Protein AF-A0A438JA69-F1 (afdb_monomer)

Nearest PDB structures (foldseek):
  9dix-assembly1_F  TM=6.150E-01  e=1.681E+00  Human betaherpesvirus 5
  8r55-assembly1_J  TM=4.412E-01  e=2.160E+00  Bacillus subtilis
  1cid-assembly1_A  TM=4.870E-01  e=4.580E+00  Rattus norvegicus

InterPro domains:
  IPR008672 Spindle assembly checkpoint component Mad1 [PTHR23168] (1-54)

Radius of gyration: 13.46 Å; Cα contacts (8 Å, |Δi|>4): 65; chains: 1; bounding box: 27×21×36 Å

Secondary structure (DSSP, 8-state):
-----TT----EEEEEE-TT-SSTT-EEEEEEETTEEEEEP-TTTTSHHHHTT--

Sequence (55 aa):
MDDHQPNGIPVTRFTLQSIYAQSDDEKLEFEYESGNTNILANAYTSQPEISQQAV

Organism: Vitis vinifera (NCBI:txid29760)

pLDDT: mean 79.6, std 13.3, range [47.31, 92.06]

Mean predicted aligned error: 8.56 Å

Solvent-accessible surface area (backbone atoms only — not comparable to full-atom values): 3651 Å² total; per-residue (Å²): 139,81,87,79,67,95,73,88,70,78,70,47,79,46,76,50,63,57,95,77,47,92,46,93,65,48,42,50,37,32,39,38,45,94,89,44,76,44,76,50,86,47,82,44,43,65,33,72,86,47,44,72,69,73,122

Foldseek 3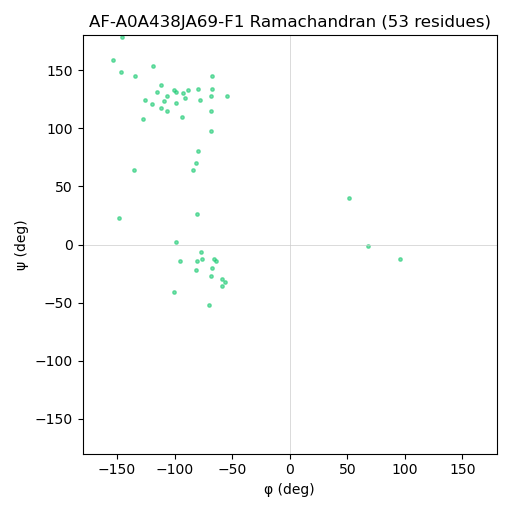Di:
DDPCPPDPWDKDKDKAADPPDPDPQQIWIWIDTPNDIGTDDDPNCPPPVNVVVRD

Structure (mmCIF, N/CA/C/O backbone):
data_AF-A0A438JA69-F1
#
_entry.id   AF-A0A438JA69-F1
#
loop_
_atom_site.group_PDB
_atom_site.id
_atom_site.type_symbol
_atom_site.label_atom_id
_atom_site.label_alt_id
_atom_site.label_comp_id
_atom_site.label_asym_id
_atom_site.label_entity_id
_atom_site.label_seq_id
_atom_site.pdbx_PDB_ins_code
_atom_site.Cartn_x
_atom_site.Cartn_y
_atom_site.Cartn_z
_atom_site.occupancy
_atom_site.B_iso_or_equiv
_atom_site.auth_seq_id
_atom_site.auth_comp_id
_atom_site.auth_asym_id
_atom_site.auth_atom_id
_atom_site.pdbx_PDB_model_num
ATOM 1 N N . MET A 1 1 ? -7.306 -2.185 -23.974 1.00 52.19 1 MET A N 1
ATOM 2 C CA . MET A 1 1 ? -6.353 -2.372 -22.859 1.00 52.19 1 MET A CA 1
ATOM 3 C C . MET A 1 1 ? -5.071 -1.855 -23.439 1.00 52.19 1 MET A C 1
ATOM 5 O O 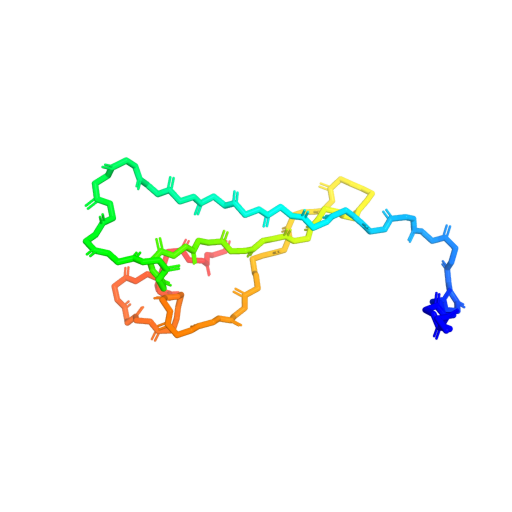. MET A 1 1 ? -4.430 -2.559 -24.205 1.00 52.19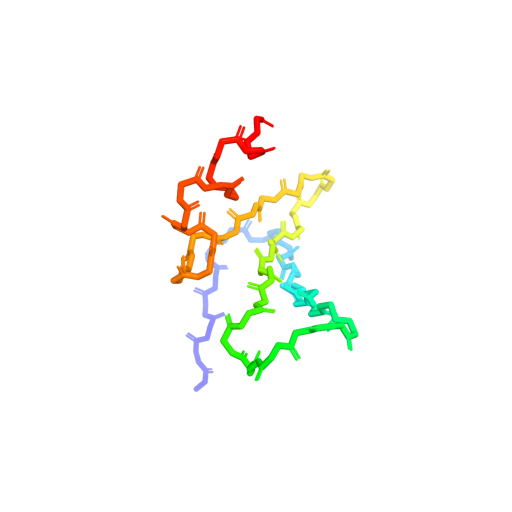 1 MET A O 1
ATOM 9 N N . ASP A 1 2 ? -4.831 -0.575 -23.204 1.00 51.12 2 ASP A N 1
ATOM 10 C CA . ASP A 1 2 ? -3.828 0.212 -23.907 1.00 51.12 2 ASP A CA 1
ATOM 11 C C . ASP A 1 2 ? -3.090 1.018 -22.848 1.00 51.12 2 ASP A C 1
ATOM 13 O O . ASP A 1 2 ? -3.150 2.242 -22.799 1.00 51.12 2 ASP A O 1
ATOM 17 N N . ASP A 1 3 ? -2.411 0.301 -21.960 1.00 50.44 3 ASP A N 1
ATOM 18 C CA . ASP A 1 3 ? -1.447 0.878 -21.032 1.00 50.44 3 ASP A CA 1
ATOM 19 C C . ASP A 1 3 ? -0.104 0.993 -21.764 1.00 50.44 3 ASP A C 1
ATOM 21 O O . ASP A 1 3 ? 0.889 0.328 -21.470 1.00 50.44 3 ASP A O 1
ATOM 25 N N . HIS A 1 4 ? -0.100 1.821 -22.811 1.00 62.81 4 HIS A N 1
ATOM 26 C CA . HIS A 1 4 ? 1.125 2.300 -23.430 1.00 62.81 4 HIS A CA 1
ATOM 27 C C . HIS A 1 4 ? 1.823 3.240 -22.444 1.00 62.81 4 HIS A C 1
ATOM 29 O O . HIS A 1 4 ? 1.506 4.427 -22.385 1.00 62.81 4 HIS A O 1
ATOM 35 N N . GLN A 1 5 ? 2.800 2.727 -21.695 1.00 58.22 5 GLN A N 1
ATOM 36 C CA . GLN A 1 5 ? 3.701 3.559 -20.899 1.00 58.22 5 GLN A CA 1
ATOM 37 C C . GLN A 1 5 ? 4.972 3.851 -21.728 1.00 58.22 5 GLN A C 1
ATOM 39 O O . GLN A 1 5 ? 5.752 2.937 -22.006 1.00 58.22 5 GLN A O 1
ATOM 44 N N . PRO A 1 6 ? 5.190 5.099 -22.190 1.00 57.72 6 PRO A N 1
ATOM 45 C CA . PRO A 1 6 ? 6.130 5.417 -23.267 1.00 57.72 6 PRO A CA 1
ATOM 46 C C . PRO A 1 6 ? 7.611 5.508 -22.844 1.00 57.72 6 PRO A C 1
ATOM 48 O O . PRO A 1 6 ? 8.365 6.208 -23.508 1.00 57.72 6 PRO A O 1
ATOM 51 N N . ASN A 1 7 ? 8.071 4.830 -21.779 1.00 58.88 7 ASN A N 1
ATOM 52 C CA . ASN A 1 7 ? 9.460 5.016 -21.315 1.00 58.88 7 ASN A CA 1
ATOM 53 C C . ASN A 1 7 ? 10.174 3.806 -20.672 1.00 58.88 7 ASN A C 1
ATOM 55 O O . ASN A 1 7 ? 11.155 3.988 -19.960 1.00 58.88 7 ASN A O 1
ATOM 59 N N . GLY A 1 8 ? 9.741 2.571 -20.949 1.00 63.00 8 GLY A N 1
ATOM 60 C CA . GLY A 1 8 ? 10.599 1.372 -20.865 1.00 63.00 8 GLY A CA 1
ATOM 61 C C . GLY A 1 8 ? 11.096 0.900 -19.488 1.00 63.00 8 GLY A C 1
ATOM 62 O O . GLY A 1 8 ? 11.769 -0.128 -19.439 1.00 63.00 8 GLY A O 1
ATOM 63 N N . ILE A 1 9 ? 10.772 1.577 -18.383 1.00 69.31 9 ILE A N 1
ATOM 64 C CA . ILE A 1 9 ? 11.081 1.096 -17.030 1.00 69.31 9 ILE A CA 1
ATOM 65 C C . ILE A 1 9 ? 9.821 0.434 -16.457 1.00 69.31 9 ILE A C 1
ATOM 67 O O . ILE A 1 9 ? 8.776 1.082 -16.397 1.00 69.31 9 ILE A O 1
ATOM 71 N N . PRO A 1 10 ? 9.870 -0.854 -16.067 1.00 75.81 10 PRO A N 1
ATOM 72 C CA . PRO A 1 10 ? 8.727 -1.511 -15.453 1.00 75.81 10 PRO A CA 1
ATOM 73 C C . PRO A 1 10 ? 8.471 -0.905 -14.072 1.00 75.81 10 PRO A C 1
ATOM 75 O O . PRO A 1 10 ? 9.290 -1.039 -13.162 1.00 75.81 10 PRO A O 1
ATOM 78 N N . VAL A 1 11 ? 7.319 -0.258 -13.922 1.00 83.31 11 VAL A N 1
ATOM 79 C CA . VAL A 1 11 ? 6.827 0.232 -12.633 1.00 83.31 11 VAL A CA 1
ATOM 80 C C . VAL A 1 11 ? 5.969 -0.861 -12.008 1.00 83.31 11 VAL A C 1
ATOM 82 O O . VAL A 1 11 ? 5.041 -1.367 -12.638 1.00 83.31 11 VAL A O 1
ATOM 85 N N . THR A 1 12 ? 6.280 -1.249 -10.770 1.00 88.19 12 THR A N 1
ATOM 86 C CA . THR A 1 12 ? 5.438 -2.181 -10.003 1.00 88.19 12 THR A CA 1
ATOM 87 C C . THR A 1 12 ? 4.703 -1.423 -8.916 1.00 88.19 12 THR A C 1
ATOM 89 O O . THR A 1 12 ? 5.326 -0.717 -8.125 1.00 88.19 12 THR A O 1
ATOM 92 N N . ARG 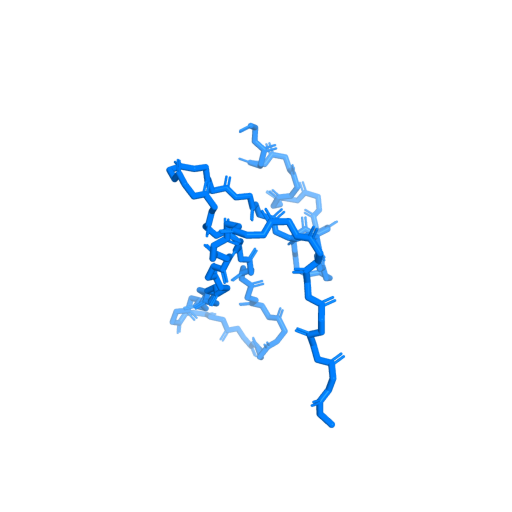A 1 13 ? 3.381 -1.589 -8.853 1.00 91.00 13 ARG A N 1
ATOM 93 C CA . ARG A 1 13 ? 2.547 -0.970 -7.824 1.00 91.00 13 ARG A CA 1
ATOM 94 C C . ARG A 1 13 ? 2.241 -1.968 -6.720 1.00 91.00 13 ARG A C 1
ATOM 96 O O . ARG A 1 13 ? 1.817 -3.091 -6.986 1.00 91.00 13 ARG A O 1
ATOM 103 N N . PHE A 1 14 ? 2.436 -1.531 -5.487 1.00 91.25 14 PHE A N 1
ATOM 104 C CA . PHE A 1 14 ? 2.162 -2.305 -4.290 1.00 91.25 14 PHE A CA 1
ATOM 105 C C . PHE A 1 14 ? 1.101 -1.617 -3.443 1.00 91.25 14 PHE A C 1
ATOM 107 O O . PHE A 1 14 ? 0.944 -0.394 -3.461 1.00 91.25 14 PHE A O 1
ATOM 114 N N . THR A 1 15 ? 0.393 -2.431 -2.671 1.00 91.62 15 THR A N 1
ATOM 115 C CA . THR A 1 15 ? -0.555 -1.974 -1.664 1.00 91.62 15 THR A CA 1
ATOM 116 C C . THR A 1 15 ? -0.184 -2.617 -0.341 1.00 91.62 15 THR A C 1
ATOM 118 O O . THR A 1 15 ? -0.102 -3.840 -0.240 1.00 91.62 15 THR A O 1
ATOM 121 N N . LEU A 1 16 ? 0.038 -1.786 0.670 1.00 91.56 16 LEU A N 1
ATOM 122 C CA . LEU A 1 16 ? 0.265 -2.200 2.043 1.00 91.56 16 LEU A CA 1
ATOM 123 C C . LEU A 1 16 ? -0.934 -1.764 2.875 1.00 91.56 16 LEU A C 1
ATOM 125 O O . LEU A 1 16 ? -1.200 -0.574 3.026 1.00 91.56 16 LEU A O 1
ATOM 129 N N . GLN A 1 17 ? -1.637 -2.738 3.433 1.00 92.06 17 GLN A N 1
ATOM 130 C CA . GLN A 1 17 ? -2.734 -2.507 4.359 1.00 92.06 17 GLN A CA 1
ATOM 131 C C . GLN A 1 17 ? -2.347 -3.082 5.717 1.00 92.06 17 GLN A C 1
ATOM 133 O O . GLN A 1 17 ? -1.861 -4.212 5.811 1.00 92.06 17 GLN A O 1
ATOM 138 N N . SER A 1 18 ? -2.525 -2.288 6.769 1.00 88.81 18 SER A N 1
ATOM 139 C CA . SER A 1 18 ? -2.285 -2.762 8.128 1.00 88.81 18 SER A CA 1
ATOM 140 C C . SER A 1 18 ? -3.326 -3.811 8.508 1.00 88.81 18 SER A C 1
ATOM 142 O O . SER A 1 18 ? -4.500 -3.675 8.180 1.00 88.81 18 SER A O 1
ATOM 144 N N . ILE A 1 19 ? -2.927 -4.814 9.291 1.00 91.56 19 ILE A N 1
ATOM 145 C CA . ILE A 1 19 ? -3.870 -5.779 9.882 1.00 91.56 19 ILE A CA 1
ATOM 146 C C . ILE A 1 19 ? -4.844 -5.128 10.879 1.00 91.56 19 ILE A C 1
ATOM 148 O O . ILE A 1 19 ? -5.829 -5.745 11.269 1.00 91.56 19 ILE A O 1
ATOM 152 N N . TYR A 1 20 ? -4.550 -3.897 11.306 1.00 89.56 20 TYR A N 1
ATOM 153 C CA . TYR A 1 20 ? -5.389 -3.096 12.197 1.00 89.56 20 TYR A CA 1
ATOM 154 C C . TYR A 1 20 ? -6.246 -2.064 11.456 1.00 89.56 20 TYR A C 1
ATOM 156 O O . TYR A 1 20 ? -6.942 -1.289 12.115 1.00 89.56 20 TYR A O 1
ATOM 164 N N . ALA A 1 21 ? -6.182 -2.030 10.119 1.00 89.00 21 ALA A N 1
ATOM 165 C CA . ALA A 1 21 ? -7.014 -1.145 9.317 1.00 89.00 21 ALA A CA 1
ATOM 166 C C . ALA A 1 21 ? -8.492 -1.370 9.669 1.00 89.00 21 ALA A C 1
ATOM 168 O O . ALA A 1 21 ? -8.983 -2.500 9.678 1.00 89.00 21 ALA A O 1
ATOM 169 N N . GLN A 1 22 ? -9.189 -0.288 9.989 1.00 89.31 22 GLN A N 1
ATOM 170 C CA . GLN A 1 22 ? -10.620 -0.285 10.265 1.00 89.31 22 GLN A CA 1
ATOM 171 C C . GLN A 1 22 ? -11.431 -0.285 8.965 1.00 89.31 22 GLN A C 1
ATOM 173 O O . GLN A 1 22 ? -12.641 -0.513 8.991 1.00 89.31 22 GLN A O 1
ATOM 178 N N . SER A 1 23 ? -10.798 0.007 7.823 1.00 88.81 23 SER A N 1
ATOM 179 C CA . SER A 1 23 ? -11.443 0.049 6.509 1.00 88.81 23 SER A CA 1
ATOM 180 C C . SER A 1 23 ? -10.474 -0.238 5.357 1.00 88.81 23 SER A C 1
ATOM 182 O O . SER A 1 23 ? -9.264 -0.044 5.46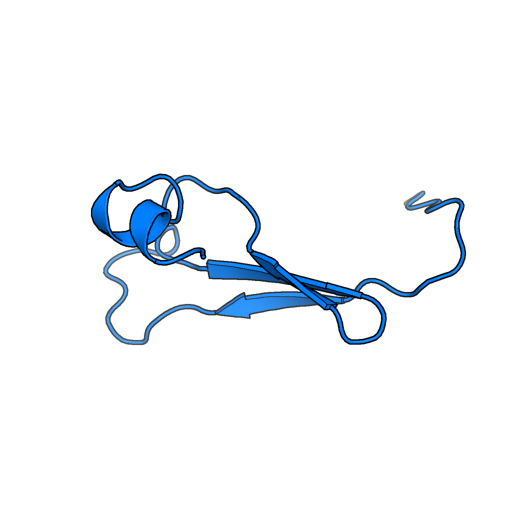4 1.00 88.81 23 SER A O 1
ATOM 184 N N . ASP A 1 24 ? -11.026 -0.640 4.210 1.00 86.56 24 ASP A N 1
ATOM 185 C CA . ASP A 1 24 ? -10.288 -0.885 2.957 1.00 86.56 24 ASP A CA 1
ATOM 186 C C . ASP A 1 24 ? -9.644 0.362 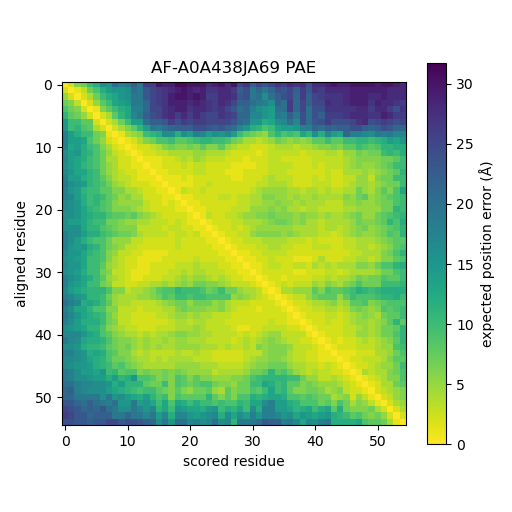2.334 1.00 86.56 24 ASP A C 1
ATOM 188 O O . ASP A 1 24 ? -8.818 0.265 1.422 1.00 86.56 24 ASP A O 1
ATOM 192 N N . ASP A 1 25 ? -10.028 1.538 2.824 1.00 87.06 25 ASP A N 1
ATOM 193 C CA . ASP A 1 25 ? -9.456 2.819 2.420 1.00 87.06 25 ASP A CA 1
ATOM 194 C C . ASP A 1 25 ? -8.133 3.123 3.148 1.00 87.06 25 ASP A C 1
ATOM 196 O O . ASP A 1 25 ? -7.291 3.851 2.628 1.00 87.06 25 ASP A O 1
ATOM 200 N N . GLU A 1 26 ? -7.894 2.505 4.314 1.00 89.44 26 GLU A N 1
ATOM 201 C CA . GLU A 1 26 ? -6.680 2.695 5.116 1.00 89.44 26 GLU A CA 1
ATOM 202 C C . GLU A 1 26 ? -5.517 1.845 4.596 1.00 89.44 26 GLU A C 1
ATOM 204 O O . GLU A 1 26 ? -5.089 0.853 5.198 1.00 89.44 26 GLU A O 1
ATOM 209 N N . LYS A 1 27 ? -5.012 2.235 3.429 1.00 91.50 27 LYS A N 1
ATOM 210 C CA . LYS A 1 27 ? -3.920 1.553 2.741 1.00 91.50 27 LYS A CA 1
ATOM 211 C C . LYS A 1 27 ? -2.881 2.538 2.234 1.00 91.50 27 LYS A C 1
ATOM 213 O O . LYS A 1 27 ? -3.193 3.638 1.781 1.00 91.50 27 LYS A O 1
ATOM 218 N N . LEU A 1 28 ? -1.631 2.103 2.265 1.00 90.81 28 LEU A N 1
ATOM 219 C CA . LEU A 1 28 ? -0.524 2.771 1.606 1.00 90.81 28 LEU A CA 1
ATOM 220 C C . LEU A 1 28 ? -0.351 2.163 0.222 1.00 90.81 28 LEU A C 1
ATOM 222 O O . LEU A 1 28 ? -0.277 0.944 0.065 1.00 90.81 28 LEU A O 1
ATOM 226 N N . GLU A 1 29 ? -0.270 3.019 -0.782 1.00 91.94 29 GLU A N 1
ATOM 227 C CA . GLU A 1 29 ? 0.042 2.618 -2.144 1.00 91.94 29 GLU A CA 1
ATOM 228 C C . GLU A 1 29 ? 1.412 3.172 -2.494 1.00 91.94 29 GLU A C 1
ATOM 230 O O . GLU A 1 29 ? 1.722 4.310 -2.152 1.00 91.94 29 GLU A O 1
ATOM 235 N N . PHE A 1 30 ? 2.251 2.374 -3.143 1.00 91.31 30 PHE A N 1
ATOM 236 C CA . PHE A 1 30 ? 3.561 2.842 -3.571 1.00 91.31 30 PHE A CA 1
ATOM 237 C C . PHE A 1 30 ? 3.993 2.194 -4.873 1.00 91.31 30 PHE A C 1
ATOM 239 O O . PHE A 1 30 ? 3.658 1.046 -5.179 1.00 91.31 30 PHE A O 1
ATOM 246 N N . GLU A 1 31 ? 4.746 2.968 -5.635 1.00 91.75 31 GLU A N 1
ATOM 247 C CA . GLU A 1 31 ? 5.367 2.549 -6.875 1.00 91.75 31 GLU A CA 1
ATOM 248 C C . GLU A 1 31 ? 6.828 2.233 -6.613 1.00 91.75 31 GLU A C 1
ATOM 250 O O . GLU A 1 31 ? 7.542 2.995 -5.959 1.00 91.75 31 GLU A O 1
ATOM 255 N N . TYR A 1 32 ? 7.261 1.092 -7.128 1.00 86.69 32 TYR A N 1
ATOM 256 C CA . TYR A 1 32 ? 8.659 0.727 -7.185 1.00 86.69 32 TYR A CA 1
ATOM 257 C C . TYR A 1 32 ? 9.146 0.85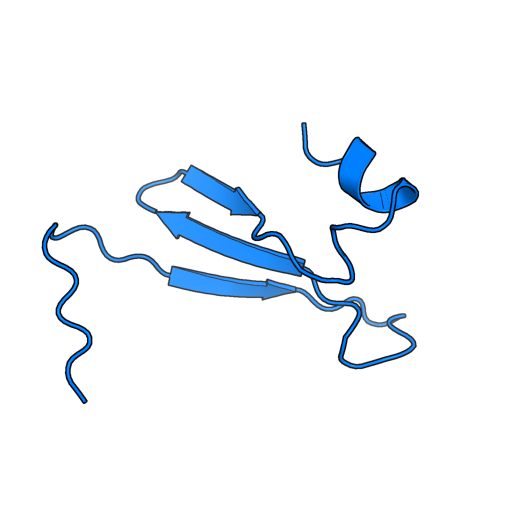1 -8.623 1.00 86.69 32 TYR A C 1
ATOM 259 O O . TYR A 1 32 ? 8.705 0.107 -9.506 1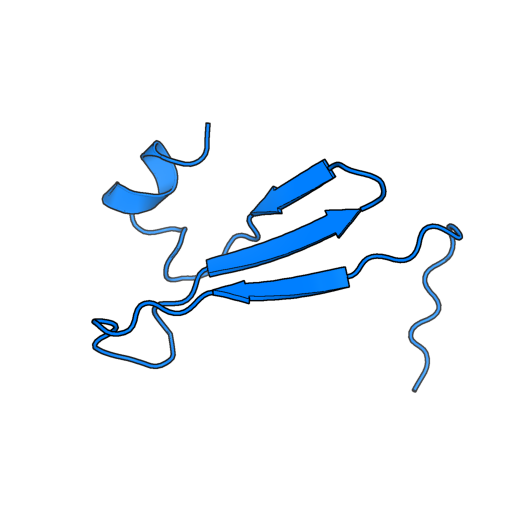.00 86.69 32 TYR A O 1
ATOM 267 N N . GLU A 1 33 ? 10.072 1.777 -8.840 1.00 89.06 33 GLU A N 1
ATOM 268 C CA . GLU A 1 33 ? 10.705 2.027 -10.128 1.00 89.06 33 GLU A CA 1
ATOM 269 C C . GLU A 1 33 ? 12.227 1.998 -9.959 1.00 89.06 33 GLU A C 1
ATOM 271 O O . GLU A 1 33 ? 12.832 2.910 -9.393 1.00 89.06 33 GLU A O 1
ATOM 276 N N . SER A 1 34 ? 12.868 0.939 -10.463 1.00 80.81 34 SER A N 1
ATOM 277 C CA . SER A 1 34 ? 14.334 0.845 -10.556 1.00 80.81 34 SER A CA 1
ATOM 278 C C . SER A 1 34 ? 15.086 1.150 -9.241 1.00 80.81 34 SER A C 1
ATOM 280 O O . SER A 1 34 ? 16.133 1.799 -9.254 1.00 80.81 34 SER A O 1
ATOM 282 N N . GLY A 1 35 ? 14.567 0.692 -8.095 1.00 81.38 35 GLY A N 1
ATOM 283 C CA . GLY A 1 35 ? 15.165 0.947 -6.776 1.00 81.38 35 GLY A CA 1
ATOM 284 C C . GLY A 1 35 ? 14.575 2.139 -6.024 1.00 81.38 35 GLY A C 1
ATOM 285 O O . GLY A 1 35 ? 14.791 2.249 -4.819 1.00 81.38 35 GLY A O 1
ATOM 286 N N . ASN A 1 36 ? 13.792 2.983 -6.693 1.00 83.81 36 ASN A N 1
ATOM 287 C CA . ASN A 1 36 ? 13.063 4.075 -6.064 1.00 83.81 36 ASN A CA 1
ATOM 288 C C . ASN A 1 36 ? 11.707 3.572 -5.586 1.00 83.81 36 ASN A C 1
ATOM 290 O O . ASN A 1 36 ? 10.993 2.909 -6.334 1.00 83.81 36 ASN A O 1
ATOM 294 N N . THR A 1 37 ? 11.359 3.903 -4.347 1.00 86.94 37 THR A N 1
ATOM 295 C CA . THR A 1 37 ? 10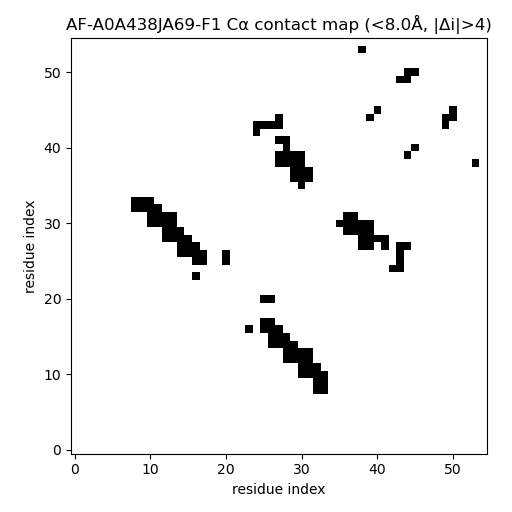.016 3.680 -3.808 1.00 86.94 37 THR A CA 1
ATOM 296 C C . THR A 1 37 ? 9.349 5.033 -3.652 1.00 86.94 37 THR A C 1
ATOM 298 O O . THR A 1 37 ? 9.897 5.901 -2.978 1.00 86.94 37 THR A O 1
ATOM 301 N N . ASN A 1 38 ? 8.190 5.217 -4.272 1.00 87.50 38 ASN A N 1
ATOM 302 C CA . ASN A 1 38 ? 7.421 6.450 -4.184 1.00 87.50 38 ASN A CA 1
ATOM 303 C C . ASN A 1 38 ? 6.045 6.152 -3.588 1.00 87.50 38 ASN A C 1
ATOM 305 O O . ASN A 1 38 ? 5.307 5.335 -4.137 1.00 87.50 38 ASN A O 1
ATOM 309 N N . ILE A 1 39 ? 5.714 6.784 -2.461 1.00 87.94 39 ILE A N 1
ATOM 310 C CA . ILE A 1 39 ? 4.401 6.639 -1.831 1.00 87.94 39 ILE A CA 1
ATOM 311 C C . ILE A 1 39 ? 3.400 7.491 -2.608 1.00 87.94 39 ILE A C 1
ATOM 313 O O . ILE A 1 39 ? 3.569 8.697 -2.771 1.00 87.94 39 ILE A O 1
ATOM 317 N N . LEU A 1 40 ? 2.332 6.854 -3.067 1.00 87.44 40 LEU A N 1
ATOM 318 C CA . LEU A 1 40 ? 1.256 7.506 -3.787 1.00 87.44 40 LEU A CA 1
ATOM 319 C C . LEU A 1 40 ? 0.309 8.212 -2.823 1.00 87.44 40 LEU A C 1
ATOM 321 O O . LEU A 1 40 ? -0.144 7.639 -1.831 1.00 87.44 40 LEU A O 1
ATOM 325 N N . ALA A 1 41 ? -0.035 9.449 -3.171 1.00 85.69 41 ALA A N 1
ATOM 326 C CA . ALA A 1 41 ? -1.036 10.214 -2.452 1.00 85.69 41 ALA A CA 1
ATOM 327 C C . ALA A 1 41 ? -2.431 9.597 -2.650 1.00 85.69 41 ALA A C 1
ATOM 329 O O . ALA A 1 41 ? -2.896 9.392 -3.771 1.00 85.69 41 ALA A O 1
ATOM 330 N N . ASN A 1 42 ? -3.108 9.340 -1.541 1.00 85.12 42 ASN A N 1
ATOM 331 C CA . ASN A 1 42 ? -4.485 8.876 -1.451 1.00 85.12 42 ASN A CA 1
ATOM 332 C C . ASN A 1 42 ? -5.144 9.482 -0.199 1.00 85.12 42 ASN A C 1
ATOM 334 O O . ASN A 1 42 ? -4.514 10.245 0.539 1.00 85.12 42 ASN A O 1
ATOM 338 N N . ALA A 1 43 ? -6.422 9.183 0.037 1.00 85.38 43 ALA A N 1
ATOM 339 C CA . ALA A 1 43 ? -7.165 9.757 1.160 1.00 85.38 43 ALA A CA 1
ATOM 340 C C . ALA A 1 43 ? -6.520 9.435 2.521 1.00 85.38 43 ALA A C 1
ATOM 342 O O . ALA A 1 43 ? -6.481 10.292 3.402 1.00 85.38 43 ALA A O 1
ATOM 343 N N . TYR A 1 44 ? -5.943 8.240 2.658 1.00 86.56 44 TYR A N 1
ATOM 344 C CA . TYR A 1 44 ? -5.250 7.800 3.863 1.00 86.56 44 TYR A CA 1
ATOM 345 C C . TYR A 1 44 ? -3.924 8.539 4.095 1.00 86.56 44 TYR A C 1
ATOM 347 O O . TYR A 1 44 ? -3.724 9.152 5.138 1.00 86.56 44 TYR A O 1
ATOM 355 N N . THR A 1 45 ? -3.038 8.579 3.101 1.00 85.75 45 THR A N 1
ATOM 356 C CA . THR A 1 45 ? -1.736 9.277 3.184 1.00 85.75 45 THR A CA 1
ATOM 357 C C . THR A 1 45 ? -1.860 10.795 3.274 1.00 85.75 45 THR A C 1
ATOM 359 O O . THR A 1 45 ? -0.932 11.447 3.748 1.00 85.75 45 THR A O 1
ATOM 362 N N . SER A 1 46 ? -3.001 11.357 2.863 1.00 83.25 46 SER A N 1
ATOM 363 C CA . SER A 1 46 ? -3.329 12.784 2.995 1.00 83.25 46 SER A CA 1
ATOM 364 C C . SER A 1 46 ? -3.744 13.182 4.416 1.00 83.25 46 SER A C 1
ATOM 366 O O . SER A 1 46 ? -3.941 14.368 4.691 1.00 83.25 46 SER A O 1
ATOM 368 N N . GLN A 1 47 ? -3.902 12.216 5.328 1.00 83.12 47 GLN A N 1
ATOM 369 C CA . GLN A 1 47 ? -4.143 12.516 6.733 1.00 83.12 47 GLN A CA 1
ATOM 370 C C . GLN A 1 47 ? -2.891 13.160 7.339 1.00 83.12 47 GLN A C 1
ATOM 372 O O . GLN A 1 47 ? -1.791 12.639 7.153 1.00 83.12 47 GLN A O 1
ATOM 377 N N . PRO A 1 48 ? -3.024 14.256 8.104 1.00 77.44 48 PRO A N 1
ATOM 378 C CA . PRO A 1 48 ? -1.883 15.034 8.587 1.00 77.44 48 PRO A CA 1
ATOM 379 C C . PRO A 1 48 ? -0.908 14.221 9.449 1.00 77.44 48 PRO A C 1
ATOM 381 O O . PRO A 1 48 ? 0.288 14.494 9.439 1.00 77.44 48 PRO A O 1
ATOM 384 N N . GLU A 1 49 ? -1.400 13.204 10.156 1.00 76.44 49 GLU A N 1
ATOM 385 C CA . GLU A 1 49 ? -0.598 12.292 10.981 1.00 76.44 49 GLU A CA 1
ATOM 386 C C . GLU A 1 49 ? 0.312 11.377 10.144 1.00 76.44 49 GLU A C 1
ATOM 388 O O . GLU A 1 49 ? 1.376 10.969 10.605 1.00 76.44 49 GLU A O 1
ATOM 393 N N . ILE A 1 50 ? -0.084 11.094 8.899 1.00 75.44 50 ILE A N 1
ATOM 394 C CA . ILE A 1 50 ? 0.602 10.188 7.969 1.00 75.44 50 ILE A CA 1
ATOM 395 C C . ILE A 1 50 ? 1.426 10.989 6.954 1.00 75.44 50 ILE A C 1
ATOM 397 O O . ILE A 1 50 ? 2.581 10.656 6.692 1.00 75.44 50 ILE A O 1
ATOM 401 N N . SER A 1 51 ? 0.884 12.101 6.448 1.00 66.19 51 SER A N 1
ATOM 402 C CA . SER A 1 51 ? 1.567 13.009 5.518 1.00 66.19 51 SER A CA 1
ATOM 403 C C . SER A 1 51 ? 2.891 13.542 6.070 1.00 66.19 51 SER A C 1
ATOM 405 O O . SER A 1 51 ? 3.819 13.777 5.307 1.00 66.19 51 SER A O 1
ATOM 407 N N . GLN A 1 52 ? 3.002 13.725 7.391 1.00 67.00 52 GLN A N 1
ATOM 408 C CA . GLN A 1 52 ? 4.232 14.206 8.032 1.00 67.00 52 GLN A CA 1
ATOM 409 C C . GLN A 1 52 ? 5.332 13.137 8.141 1.00 67.00 52 GLN A C 1
ATOM 411 O O . GLN A 1 52 ? 6.470 13.478 8.460 1.00 67.00 52 GLN A O 1
ATOM 416 N N . GLN A 1 53 ? 5.013 11.861 7.901 1.00 59.25 53 GLN A N 1
ATOM 417 C CA . GLN A 1 53 ? 5.974 10.753 7.963 1.00 59.25 53 GLN A CA 1
ATOM 418 C C . GLN A 1 53 ? 6.567 10.388 6.597 1.00 59.25 53 GLN A C 1
ATOM 420 O O . GLN A 1 53 ? 7.573 9.682 6.543 1.00 59.25 53 GLN A O 1
ATOM 425 N N . ALA A 1 54 ? 5.978 10.876 5.503 1.00 56.78 54 ALA A N 1
ATOM 426 C CA . ALA A 1 54 ? 6.542 10.765 4.164 1.00 56.78 54 ALA A CA 1
ATOM 427 C C . ALA A 1 54 ? 7.629 11.845 3.975 1.00 56.78 54 ALA A C 1
ATOM 429 O O . ALA A 1 54 ? 7.360 12.919 3.439 1.00 56.78 54 ALA A O 1
ATOM 430 N N . VAL A 1 55 ? 8.831 11.581 4.500 1.00 47.31 55 VAL A N 1
ATOM 431 C CA . VAL A 1 55 ? 10.055 12.386 4.298 1.00 47.31 55 VAL A CA 1
ATOM 432 C C . VAL A 1 55 ? 10.864 11.846 3.131 1.00 47.31 55 VAL A C 1
ATOM 434 O O . VAL A 1 55 ? 11.075 10.613 3.095 1.00 47.31 55 VAL A O 1
#